Protein AF-Q4C0E1-F1 (afdb_monomer)

Structure (mmCIF, N/CA/C/O backbone):
data_AF-Q4C0E1-F1
#
_entry.id   AF-Q4C0E1-F1
#
loop_
_atom_site.group_PDB
_atom_site.id
_atom_site.type_symbol
_atom_site.label_atom_id
_atom_site.label_alt_id
_atom_site.label_comp_id
_atom_site.label_asym_id
_atom_site.label_entity_id
_atom_site.label_seq_id
_atom_site.pdbx_PDB_ins_code
_atom_site.Cartn_x
_atom_site.Cartn_y
_atom_site.Cartn_z
_atom_site.occupancy
_atom_site.B_iso_or_equiv
_atom_site.auth_seq_id
_atom_site.auth_comp_id
_atom_site.auth_asym_id
_atom_site.auth_atom_id
_atom_site.pdbx_PDB_model_num
ATOM 1 N N . MET A 1 1 ? 8.441 -16.357 11.879 1.00 33.84 1 MET A N 1
ATOM 2 C CA . MET A 1 1 ? 7.686 -15.269 11.226 1.00 33.84 1 MET A CA 1
ATOM 3 C C . MET A 1 1 ? 7.699 -15.566 9.736 1.00 33.84 1 MET A C 1
ATOM 5 O O . MET A 1 1 ? 8.755 -15.496 9.126 1.00 33.84 1 MET A O 1
ATOM 9 N N . THR A 1 2 ? 6.606 -16.099 9.197 1.00 28.17 2 THR A N 1
ATOM 10 C CA . THR A 1 2 ? 6.548 -16.637 7.829 1.00 28.17 2 THR A CA 1
ATOM 11 C C . THR A 1 2 ? 6.182 -15.533 6.839 1.00 28.17 2 THR A C 1
ATOM 13 O O . THR A 1 2 ? 5.208 -14.817 7.047 1.00 28.17 2 THR A O 1
ATOM 16 N N . LEU A 1 3 ? 6.962 -15.411 5.761 1.00 35.28 3 LEU A N 1
ATOM 17 C CA . LEU A 1 3 ? 6.857 -14.419 4.675 1.00 35.28 3 LEU A CA 1
ATOM 18 C C . LEU A 1 3 ? 5.610 -14.599 3.771 1.00 35.28 3 LEU A C 1
ATOM 20 O O . LEU A 1 3 ? 5.659 -14.306 2.584 1.00 35.28 3 LEU A O 1
ATOM 24 N N . SER A 1 4 ? 4.492 -15.106 4.297 1.00 37.06 4 SER A N 1
ATOM 25 C CA . SER A 1 4 ? 3.326 -15.522 3.499 1.00 37.06 4 SER A CA 1
ATOM 26 C C . SER A 1 4 ? 2.127 -14.567 3.546 1.00 37.06 4 SER A C 1
ATOM 28 O O . SER A 1 4 ? 1.054 -14.956 3.099 1.00 37.06 4 SER A O 1
ATOM 30 N N . GLN A 1 5 ? 2.251 -13.367 4.124 1.00 41.81 5 GLN A N 1
ATOM 31 C CA . GLN A 1 5 ? 1.101 -12.459 4.307 1.00 41.81 5 GLN A CA 1
ATOM 32 C C . GLN A 1 5 ? 1.033 -11.286 3.325 1.00 41.81 5 GLN A C 1
ATOM 34 O O . GLN A 1 5 ? 0.093 -10.502 3.391 1.00 41.81 5 GLN A O 1
ATOM 39 N N . TYR A 1 6 ? 1.971 -11.168 2.385 1.00 44.41 6 TYR A N 1
ATOM 40 C CA . TYR A 1 6 ? 1.952 -10.073 1.419 1.00 44.41 6 TYR A CA 1
ATOM 41 C C . TYR A 1 6 ? 1.887 -10.616 -0.007 1.00 44.41 6 TYR A C 1
ATOM 43 O O . TYR A 1 6 ? 2.773 -11.381 -0.394 1.00 44.41 6 TYR A O 1
ATOM 51 N N . PRO A 1 7 ? 0.872 -10.241 -0.809 1.00 44.34 7 PRO A N 1
ATOM 52 C CA . PRO A 1 7 ? 0.761 -10.659 -2.198 1.00 44.34 7 PRO A CA 1
ATOM 53 C C . PRO A 1 7 ? 1.703 -9.814 -3.065 1.00 44.34 7 PRO A C 1
ATOM 55 O O . PRO A 1 7 ? 1.281 -9.111 -3.976 1.00 44.34 7 PRO A O 1
ATOM 58 N N . LEU A 1 8 ? 3.007 -9.876 -2.798 1.00 47.12 8 LEU A N 1
ATOM 59 C CA . LEU A 1 8 ? 3.998 -9.501 -3.799 1.00 47.12 8 LEU A CA 1
ATOM 60 C C . LEU A 1 8 ? 4.096 -10.657 -4.794 1.00 47.12 8 LEU A C 1
ATOM 62 O O . LEU A 1 8 ? 5.000 -11.488 -4.731 1.00 47.12 8 LEU A O 1
ATOM 66 N N . SER A 1 9 ? 3.127 -10.736 -5.706 1.00 45.00 9 SER A N 1
ATOM 67 C CA . SER A 1 9 ? 3.297 -11.548 -6.905 1.00 45.00 9 SER A CA 1
ATOM 68 C C . SER A 1 9 ? 4.153 -10.747 -7.882 1.00 45.00 9 SER A C 1
ATOM 70 O O . SER A 1 9 ? 3.643 -9.988 -8.702 1.00 45.00 9 SER A O 1
ATOM 72 N N . LEU A 1 10 ? 5.476 -10.889 -7.758 1.00 48.69 10 LEU A N 1
ATOM 73 C CA . LEU A 1 10 ? 6.405 -10.489 -8.811 1.00 48.69 10 LEU A CA 1
ATOM 74 C C . LEU A 1 10 ? 6.162 -11.440 -9.985 1.00 48.69 10 LEU A C 1
ATOM 76 O O . LEU A 1 10 ? 6.712 -12.539 -10.039 1.00 48.69 10 LEU A O 1
ATOM 80 N N . THR A 1 11 ? 5.237 -11.078 -10.866 1.00 44.19 11 THR A N 1
ATOM 81 C CA . THR A 1 11 ? 4.952 -11.874 -12.057 1.00 44.19 11 THR A CA 1
ATOM 82 C C . THR A 1 11 ? 6.148 -11.805 -13.007 1.00 44.19 11 THR A C 1
ATOM 84 O O . THR A 1 11 ? 6.864 -10.807 -13.058 1.00 44.19 11 THR A O 1
ATOM 87 N N . ASN A 1 12 ? 6.423 -12.930 -13.677 1.00 44.00 12 ASN A N 1
ATOM 88 C CA . ASN A 1 12 ? 7.625 -13.174 -14.475 1.00 44.00 12 ASN A CA 1
ATOM 89 C C . ASN A 1 12 ? 7.865 -12.086 -15.533 1.00 44.00 12 ASN A C 1
ATOM 91 O O . ASN A 1 12 ? 7.411 -12.206 -16.670 1.00 44.00 12 ASN A O 1
ATOM 95 N N . ASN A 1 13 ? 8.678 -11.097 -15.183 1.00 49.53 13 ASN A N 1
ATOM 96 C CA . ASN A 1 13 ? 9.499 -10.366 -16.132 1.00 49.53 13 ASN A CA 1
ATOM 97 C C . ASN A 1 13 ? 10.942 -10.787 -15.943 1.00 49.53 13 ASN A C 1
ATOM 99 O O . ASN A 1 13 ? 11.354 -11.171 -14.852 1.00 49.53 13 ASN A O 1
ATOM 103 N N . SER A 1 14 ? 11.736 -10.655 -16.997 1.00 54.25 14 SER A N 1
ATOM 104 C CA . SER A 1 14 ? 13.186 -10.883 -17.016 1.00 54.25 14 SER A CA 1
ATOM 105 C C . SER A 1 14 ? 13.988 -9.931 -16.102 1.00 54.25 14 SER A C 1
ATOM 107 O O . SER A 1 14 ? 15.192 -9.771 -16.278 1.00 54.25 14 SER A O 1
ATOM 109 N N . LEU A 1 15 ? 13.319 -9.275 -15.153 1.00 67.19 15 LEU A N 1
ATOM 110 C CA . LEU A 1 15 ? 13.794 -8.198 -14.306 1.00 67.19 15 LEU A CA 1
ATOM 111 C C . LEU A 1 15 ? 14.002 -8.753 -12.893 1.00 67.19 15 LEU A C 1
ATOM 113 O O . LEU A 1 15 ? 13.057 -8.966 -12.135 1.00 67.19 15 LEU A O 1
ATOM 117 N N . SER A 1 16 ? 15.259 -9.018 -12.551 1.00 69.00 16 SER A N 1
ATOM 118 C CA . SER A 1 16 ? 15.632 -9.477 -11.214 1.00 69.00 16 SER A CA 1
ATOM 119 C C . SER A 1 16 ? 15.705 -8.285 -10.266 1.00 69.00 16 SER A C 1
ATOM 121 O O . SER A 1 16 ? 16.602 -7.448 -10.381 1.00 69.00 16 SER A O 1
ATOM 123 N N . LEU A 1 17 ? 14.779 -8.210 -9.310 1.00 77.88 17 LEU A N 1
ATOM 124 C CA . LEU A 1 17 ? 14.915 -7.290 -8.185 1.00 77.88 17 LEU A CA 1
ATOM 125 C C . LEU A 1 17 ? 16.008 -7.811 -7.257 1.00 77.88 17 LEU A C 1
ATOM 127 O O . LEU A 1 17 ? 15.942 -8.949 -6.790 1.00 77.88 17 LEU A O 1
ATOM 131 N N . ASP A 1 18 ? 17.009 -6.981 -6.979 1.00 82.50 18 ASP A N 1
ATOM 132 C CA . ASP A 1 18 ? 17.946 -7.297 -5.911 1.00 82.50 18 ASP A CA 1
ATOM 133 C C . ASP A 1 18 ? 17.249 -7.234 -4.539 1.00 82.50 18 ASP A C 1
ATOM 135 O O . ASP A 1 18 ? 16.152 -6.687 -4.375 1.00 82.50 18 ASP A O 1
ATOM 139 N N . LEU A 1 19 ? 17.904 -7.810 -3.531 1.00 82.81 19 LEU A N 1
ATOM 140 C CA . LEU A 1 19 ? 17.360 -7.894 -2.178 1.00 82.81 19 LEU A CA 1
ATOM 141 C C . LEU A 1 19 ? 17.079 -6.510 -1.565 1.00 82.81 19 LEU A C 1
ATOM 143 O O . LEU A 1 19 ? 16.147 -6.372 -0.774 1.00 82.81 19 LEU A O 1
ATOM 147 N N . ASN A 1 20 ? 17.847 -5.479 -1.927 1.00 84.62 20 ASN A N 1
ATOM 148 C CA . ASN A 1 20 ? 17.661 -4.131 -1.394 1.00 84.62 20 ASN A CA 1
ATOM 149 C C . ASN A 1 20 ? 16.398 -3.487 -1.967 1.00 84.62 20 ASN A C 1
ATOM 151 O O . ASN A 1 20 ? 15.601 -2.938 -1.208 1.00 84.62 20 ASN A O 1
ATOM 155 N N . LEU A 1 21 ? 16.186 -3.587 -3.281 1.00 86.00 21 LEU A N 1
ATOM 156 C CA . LEU A 1 21 ? 14.980 -3.083 -3.941 1.00 86.00 21 LEU A CA 1
ATOM 157 C C . LEU A 1 21 ? 13.733 -3.838 -3.485 1.00 86.00 21 LEU A C 1
ATOM 159 O O . LEU A 1 21 ? 12.701 -3.215 -3.238 1.00 86.00 21 LEU A O 1
ATOM 163 N N . PHE A 1 22 ? 13.838 -5.157 -3.305 1.00 85.38 22 PHE A N 1
ATOM 164 C CA . PHE A 1 22 ? 12.754 -5.953 -2.739 1.00 85.38 22 PHE A CA 1
ATOM 165 C C . PHE A 1 22 ? 12.389 -5.485 -1.323 1.00 85.38 22 PHE A C 1
ATOM 167 O O . PHE A 1 22 ? 11.222 -5.220 -1.040 1.00 85.38 22 PHE A O 1
ATOM 174 N N . ASN A 1 23 ? 13.382 -5.318 -0.445 1.00 86.06 23 ASN A N 1
ATOM 175 C CA . ASN A 1 23 ? 13.156 -4.862 0.927 1.00 86.06 23 ASN A CA 1
ATOM 176 C C . ASN A 1 23 ? 12.599 -3.433 0.981 1.00 86.06 23 ASN A C 1
ATOM 178 O O . ASN A 1 23 ? 11.722 -3.150 1.796 1.00 86.06 23 ASN A O 1
ATOM 182 N N . LEU A 1 24 ? 13.071 -2.542 0.105 1.00 87.94 24 LEU A N 1
ATOM 183 C CA . LEU A 1 24 ? 12.551 -1.183 -0.026 1.00 87.94 24 LEU A CA 1
ATOM 184 C C . LEU A 1 24 ? 11.066 -1.193 -0.409 1.00 87.94 24 LEU A C 1
ATOM 186 O O . LEU A 1 24 ? 10.258 -0.535 0.249 1.00 87.94 24 LEU A O 1
ATOM 190 N N . LEU A 1 25 ? 10.700 -1.973 -1.431 1.00 88.00 25 LEU A N 1
ATOM 191 C CA . LEU A 1 25 ? 9.315 -2.112 -1.877 1.00 88.00 25 LEU A CA 1
ATOM 192 C C . LEU A 1 25 ? 8.434 -2.718 -0.775 1.00 88.00 25 LEU A C 1
ATOM 194 O O . LEU A 1 25 ? 7.377 -2.172 -0.457 1.00 88.00 25 LEU A O 1
ATOM 198 N N . GLN A 1 26 ? 8.895 -3.792 -0.132 1.00 87.38 26 GLN A N 1
ATOM 199 C CA . GLN A 1 26 ? 8.189 -4.429 0.979 1.00 87.38 26 GLN A CA 1
ATOM 200 C C . GLN A 1 26 ? 7.990 -3.468 2.162 1.00 87.38 26 GLN A C 1
ATOM 202 O O . GLN A 1 26 ? 6.920 -3.453 2.775 1.00 87.38 26 GLN A O 1
ATOM 207 N N . SER A 1 27 ? 8.989 -2.640 2.479 1.00 89.12 27 SER A N 1
ATOM 208 C CA . SER A 1 27 ? 8.878 -1.616 3.521 1.00 89.12 27 SER A CA 1
ATOM 209 C C . SER A 1 27 ? 7.844 -0.550 3.161 1.00 89.12 27 SER A C 1
ATOM 211 O O . SER A 1 27 ? 7.048 -0.171 4.019 1.00 89.12 27 SER A O 1
ATOM 213 N N . GLY A 1 28 ? 7.830 -0.083 1.908 1.00 89.94 28 GLY A N 1
ATOM 214 C CA . GLY A 1 28 ? 6.838 0.877 1.421 1.00 89.94 28 GLY A CA 1
ATOM 215 C C . GLY A 1 28 ? 5.413 0.335 1.530 1.00 89.94 28 GLY A C 1
ATOM 216 O O . GLY A 1 28 ? 4.550 0.994 2.100 1.00 89.94 28 GLY A O 1
ATOM 217 N N . ILE A 1 29 ? 5.194 -0.906 1.088 1.00 90.56 29 ILE A N 1
ATOM 218 C CA . ILE A 1 29 ? 3.893 -1.587 1.177 1.00 90.56 29 ILE A CA 1
ATOM 219 C C . ILE A 1 29 ? 3.447 -1.738 2.634 1.00 90.56 29 ILE A C 1
ATOM 221 O O . ILE A 1 29 ? 2.312 -1.416 2.978 1.00 90.56 29 ILE A O 1
ATOM 225 N N . THR A 1 30 ? 4.355 -2.167 3.513 1.00 91.00 30 THR A N 1
ATOM 226 C CA . THR A 1 30 ? 4.061 -2.319 4.947 1.00 91.00 30 THR A CA 1
ATOM 227 C C . THR A 1 30 ? 3.678 -0.976 5.574 1.00 91.00 30 THR A C 1
ATOM 229 O O . THR A 1 30 ? 2.726 -0.898 6.350 1.00 91.00 30 THR A O 1
ATOM 232 N N . ALA A 1 31 ? 4.379 0.104 5.214 1.00 93.88 31 ALA A N 1
ATOM 233 C CA . ALA A 1 31 ? 4.042 1.451 5.662 1.00 93.88 31 ALA A CA 1
ATOM 234 C C . ALA A 1 31 ? 2.664 1.906 5.150 1.00 93.88 31 ALA A C 1
ATOM 236 O O . ALA A 1 31 ? 1.900 2.486 5.921 1.00 93.88 31 ALA A O 1
ATOM 237 N N . SER A 1 32 ? 2.316 1.603 3.894 1.00 93.75 32 SER A N 1
ATOM 238 C CA . SER A 1 32 ? 0.984 1.878 3.344 1.00 93.75 32 SER A CA 1
ATOM 239 C C . SER A 1 32 ? -0.115 1.135 4.103 1.00 93.75 32 SER A C 1
ATOM 241 O O . SER A 1 32 ? -1.109 1.752 4.470 1.00 93.75 32 SER A O 1
ATOM 243 N N . TYR A 1 33 ? 0.069 -0.149 4.410 1.00 94.38 33 TYR A N 1
ATOM 244 C CA . TYR A 1 33 ? -0.899 -0.917 5.198 1.00 94.38 33 TYR A CA 1
ATOM 245 C C . TYR A 1 33 ? -1.083 -0.356 6.605 1.00 94.38 33 TYR A C 1
ATOM 247 O O . TYR A 1 33 ? -2.214 -0.126 7.023 1.00 94.38 33 TYR A O 1
ATOM 255 N N . ASN A 1 34 ? 0.007 -0.018 7.295 1.00 95.69 34 ASN A N 1
ATOM 256 C CA . ASN A 1 34 ? -0.073 0.618 8.611 1.00 95.69 34 ASN A CA 1
ATOM 257 C C . ASN A 1 34 ? -0.822 1.959 8.557 1.00 95.69 34 ASN A C 1
ATOM 259 O O . ASN A 1 34 ? -1.630 2.258 9.438 1.00 95.69 34 ASN A O 1
ATOM 263 N N . TYR A 1 35 ? -0.578 2.760 7.515 1.00 97.06 35 TYR A N 1
ATOM 264 C CA . TYR A 1 35 ? -1.295 4.014 7.300 1.00 97.06 35 TYR A CA 1
ATOM 265 C C . TYR A 1 35 ? -2.794 3.777 7.084 1.00 97.06 35 TYR A C 1
ATOM 267 O O . TYR A 1 35 ? -3.611 4.455 7.699 1.00 97.06 35 TYR A O 1
ATOM 275 N N . LEU A 1 36 ? -3.161 2.794 6.260 1.00 96.19 36 LEU A N 1
ATOM 276 C CA . LEU A 1 36 ? -4.556 2.464 5.967 1.00 96.19 36 LEU A CA 1
ATOM 277 C C . LEU A 1 36 ? -5.291 1.896 7.179 1.00 96.19 36 LEU A C 1
ATOM 279 O O . LEU A 1 36 ? -6.429 2.285 7.416 1.00 96.19 36 LEU A O 1
ATOM 283 N N . THR A 1 37 ? -4.651 1.041 7.979 1.00 97.50 37 THR A N 1
ATOM 284 C CA . THR A 1 37 ? -5.221 0.569 9.250 1.00 97.50 37 THR A CA 1
ATOM 285 C C . THR A 1 37 ? -5.453 1.736 10.210 1.00 97.50 37 THR A C 1
ATOM 287 O O . THR A 1 37 ? -6.526 1.837 10.800 1.00 97.50 37 THR A O 1
ATOM 290 N N . SER A 1 38 ? -4.485 2.653 10.335 1.00 97.94 38 SER A N 1
ATOM 291 C CA . SER A 1 38 ? -4.638 3.862 11.156 1.00 97.94 38 SER A CA 1
ATOM 292 C C . SER A 1 38 ? -5.790 4.742 10.657 1.00 97.94 38 SER A C 1
ATOM 294 O O . SER A 1 38 ? -6.634 5.166 11.442 1.00 97.94 38 SER A O 1
ATOM 296 N N . PHE A 1 39 ? -5.872 4.952 9.341 1.00 97.38 39 PHE A N 1
ATOM 297 C CA . PHE A 1 39 ? -6.946 5.708 8.704 1.00 97.38 39 PHE A CA 1
ATOM 298 C C . PHE A 1 39 ? -8.319 5.045 8.888 1.00 97.38 39 PHE A C 1
ATOM 300 O O . PHE A 1 39 ? -9.293 5.734 9.168 1.00 97.38 39 PHE A O 1
ATOM 307 N N . ALA A 1 40 ? -8.411 3.717 8.797 1.00 97.38 40 ALA A N 1
ATOM 308 C CA . ALA A 1 4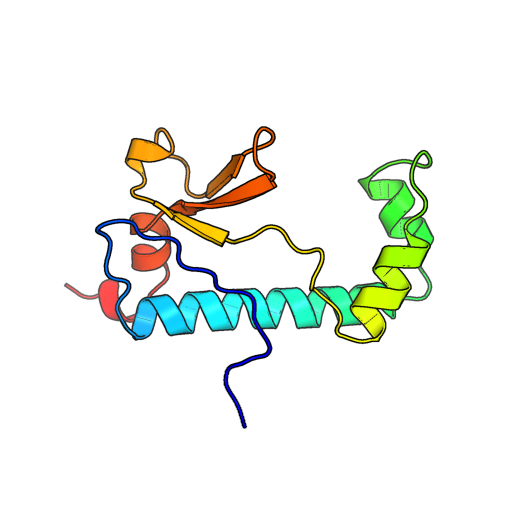0 ? -9.650 2.974 9.026 1.00 97.38 40 ALA A CA 1
ATOM 309 C C . ALA A 1 40 ? -10.144 3.062 10.479 1.00 97.38 40 ALA A C 1
ATOM 311 O O . ALA A 1 40 ? -11.347 2.971 10.726 1.00 97.38 40 ALA A O 1
ATOM 312 N N . ASN A 1 41 ? -9.226 3.2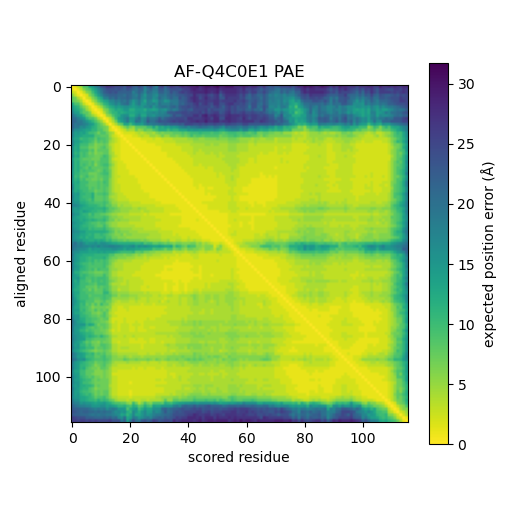61 11.429 1.00 97.50 41 ASN A N 1
ATOM 313 C CA . ASN A 1 41 ? -9.533 3.462 12.844 1.00 97.50 41 ASN A CA 1
ATOM 314 C C . ASN A 1 41 ? -9.916 4.915 13.188 1.00 97.50 41 ASN A C 1
ATOM 316 O O . ASN A 1 41 ? -10.281 5.203 14.328 1.00 97.50 41 ASN A O 1
ATOM 320 N N . ASP A 1 42 ? -9.826 5.839 12.230 1.00 97.81 42 ASP A N 1
ATOM 321 C CA . ASP A 1 42 ? -10.249 7.226 12.403 1.00 97.81 42 ASP A CA 1
ATOM 322 C C . ASP A 1 42 ? -11.782 7.310 12.479 1.00 97.81 42 ASP A C 1
ATOM 324 O O . ASP A 1 42 ? -12.501 6.795 11.618 1.00 97.81 42 ASP A O 1
ATOM 328 N N . THR A 1 43 ? -12.301 8.006 13.491 1.00 96.88 43 THR A N 1
ATOM 329 C CA . THR A 1 43 ? -13.744 8.241 13.660 1.00 96.88 43 THR A CA 1
ATOM 330 C C . THR A 1 43 ? -14.372 8.986 12.480 1.00 96.88 43 THR A C 1
ATOM 332 O O . THR A 1 43 ? -15.574 8.878 12.252 1.00 96.88 43 THR A O 1
ATOM 335 N N . GLU A 1 44 ? -13.569 9.728 11.715 1.00 97.06 44 GLU A N 1
ATOM 336 C CA . GLU A 1 44 ? -13.986 10.475 10.528 1.00 97.06 44 GLU A CA 1
ATOM 337 C C . GLU A 1 44 ? -13.776 9.697 9.215 1.00 97.06 44 GLU A C 1
ATOM 339 O O . GLU A 1 44 ? -13.943 10.275 8.139 1.00 97.06 44 GLU A O 1
ATOM 344 N N . PHE A 1 45 ? -13.419 8.405 9.258 1.00 97.25 45 PHE A N 1
ATOM 345 C CA . PHE A 1 45 ? -13.111 7.592 8.072 1.00 97.25 45 PHE A CA 1
ATOM 346 C C . PHE A 1 45 ? -14.148 7.744 6.948 1.00 97.25 45 PHE A C 1
ATOM 348 O O . PHE A 1 45 ? -13.803 8.126 5.829 1.00 97.25 45 PHE A O 1
ATOM 355 N N . THR A 1 46 ? -15.431 7.511 7.246 1.00 95.12 46 THR A N 1
ATOM 356 C CA . THR A 1 46 ? -16.511 7.568 6.248 1.00 95.12 46 THR A CA 1
ATOM 357 C C . THR A 1 46 ? -16.646 8.960 5.639 1.00 95.12 46 THR A C 1
ATOM 359 O O . THR A 1 46 ? -16.826 9.093 4.430 1.00 95.12 46 THR A O 1
ATOM 362 N N . GLN A 1 47 ? -16.503 10.010 6.452 1.00 95.50 47 GLN A N 1
ATOM 363 C CA . GLN A 1 47 ? -16.549 11.391 5.974 1.00 95.50 47 GLN A CA 1
ATOM 364 C C . GLN A 1 47 ? -15.358 11.699 5.059 1.00 95.50 47 GLN A C 1
ATOM 366 O O . GLN A 1 47 ? -15.536 12.299 4.000 1.00 95.50 47 GLN A O 1
A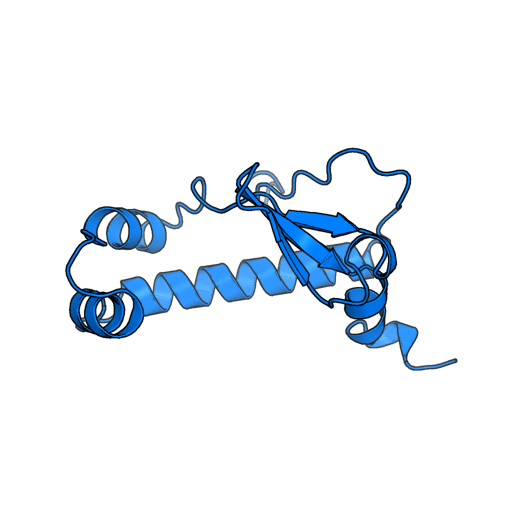TOM 371 N N . LYS A 1 48 ? -14.148 11.266 5.427 1.00 96.31 48 LYS A N 1
ATOM 372 C CA . LYS A 1 48 ? -12.934 11.465 4.621 1.00 96.31 48 LYS A CA 1
ATOM 373 C C . LYS A 1 48 ? -12.995 10.691 3.303 1.00 96.31 48 LYS A C 1
ATOM 375 O O . LYS A 1 48 ? -12.630 11.240 2.265 1.00 96.31 48 LYS A O 1
ATOM 380 N N . MET A 1 49 ? -13.534 9.471 3.319 1.00 95.81 49 MET A N 1
ATOM 381 C CA . MET A 1 49 ? -13.802 8.688 2.108 1.00 95.81 49 MET A CA 1
ATOM 382 C C . MET A 1 49 ? -14.807 9.392 1.192 1.00 95.81 49 MET A C 1
ATOM 384 O O . MET A 1 49 ? -14.551 9.520 -0.004 1.00 95.81 49 MET A O 1
ATOM 388 N N . ALA A 1 50 ? -15.898 9.918 1.751 1.00 94.94 50 ALA A N 1
ATOM 389 C CA . ALA A 1 50 ? -16.893 10.680 1.003 1.00 94.94 50 ALA A CA 1
ATOM 390 C C . ALA A 1 50 ? -16.324 11.968 0.380 1.00 94.94 50 ALA A C 1
ATOM 392 O O . ALA A 1 50 ? -16.663 12.310 -0.751 1.00 94.94 50 ALA A O 1
ATOM 393 N N . ILE A 1 51 ? -15.433 12.672 1.086 1.00 94.94 51 ILE A N 1
ATOM 394 C CA . ILE A 1 51 ? -14.754 13.870 0.565 1.00 94.94 51 ILE A CA 1
ATOM 395 C C . ILE A 1 51 ? -13.851 13.517 -0.624 1.00 94.94 51 ILE A C 1
ATOM 397 O O . ILE A 1 51 ? -13.842 14.241 -1.617 1.00 94.94 51 ILE A O 1
ATOM 401 N N . ALA A 1 52 ? -13.094 12.422 -0.530 1.00 93.06 52 ALA A N 1
ATOM 402 C CA . ALA A 1 52 ? -12.117 12.046 -1.550 1.00 93.06 52 ALA A CA 1
ATOM 403 C C . ALA A 1 52 ? -12.749 11.383 -2.785 1.00 93.06 52 ALA A C 1
ATOM 405 O O . ALA A 1 52 ? -12.332 11.652 -3.910 1.00 93.06 52 ALA A O 1
ATOM 406 N N . PHE A 1 53 ? -13.745 10.520 -2.579 1.00 91.88 53 PHE A N 1
ATOM 407 C CA . PHE A 1 53 ? -14.285 9.636 -3.618 1.00 91.88 53 PHE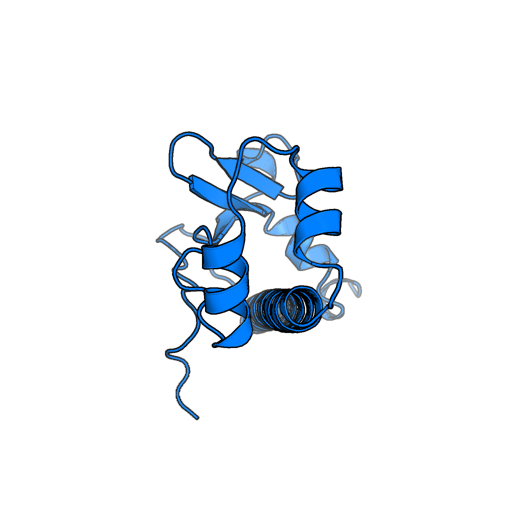 A CA 1
ATOM 408 C C . PHE A 1 53 ? -15.766 9.887 -3.933 1.00 91.88 53 PHE A C 1
ATOM 410 O O . PHE A 1 53 ? -16.326 9.244 -4.821 1.00 91.88 53 PHE A O 1
ATOM 417 N N . GLY A 1 54 ? -16.399 10.843 -3.251 1.00 93.12 54 GLY A N 1
ATOM 418 C CA . GLY A 1 54 ? -17.826 11.120 -3.366 1.00 93.12 54 GLY A CA 1
ATOM 419 C C . GLY A 1 54 ? -18.693 10.154 -2.553 1.00 93.12 54 GLY A C 1
ATOM 420 O O . GLY A 1 54 ? -18.216 9.231 -1.901 1.00 93.12 54 GLY A O 1
ATO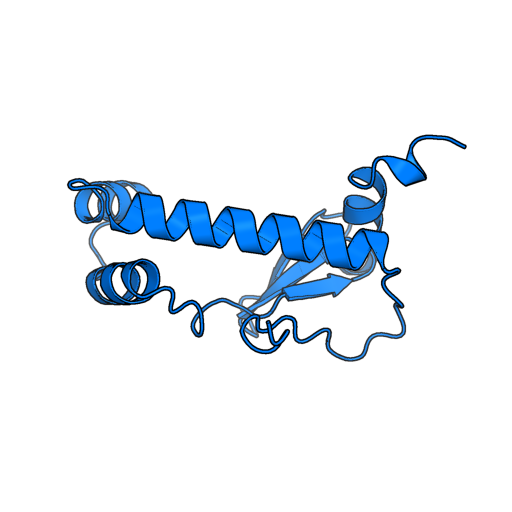M 421 N N . ASN A 1 55 ? -20.008 10.371 -2.606 1.00 91.12 55 ASN A N 1
ATOM 422 C CA . ASN A 1 55 ? -20.990 9.629 -1.802 1.00 91.12 55 ASN A CA 1
ATOM 423 C C . ASN A 1 55 ? -21.563 8.382 -2.501 1.00 91.12 55 ASN A C 1
ATOM 425 O O . ASN A 1 55 ? -22.509 7.782 -2.000 1.00 91.12 55 ASN A O 1
ATOM 429 N N . SER A 1 56 ? -21.071 8.026 -3.690 1.00 84.75 56 SER A N 1
ATOM 430 C CA . SER A 1 56 ? -21.638 6.935 -4.497 1.00 84.75 56 SER A CA 1
ATOM 431 C C . SER A 1 56 ? -21.173 5.539 -4.073 1.00 84.75 56 SER A C 1
ATOM 433 O O . SER A 1 56 ? -21.784 4.557 -4.489 1.00 84.75 56 SER A O 1
ATOM 435 N N . GLY A 1 57 ? -20.110 5.438 -3.271 1.00 82.50 57 GLY A N 1
ATOM 436 C CA . GLY A 1 57 ? -19.583 4.174 -2.754 1.00 82.50 57 GLY A CA 1
ATOM 437 C C . GLY A 1 57 ? -19.865 3.981 -1.264 1.00 82.50 57 GLY A C 1
ATOM 438 O O . GLY A 1 57 ? -19.926 4.950 -0.512 1.00 82.50 57 GLY A O 1
ATOM 439 N N . ASP A 1 58 ? -19.983 2.723 -0.838 1.00 89.31 58 ASP A N 1
ATOM 440 C CA . ASP A 1 58 ? -19.990 2.338 0.576 1.00 89.31 58 ASP A CA 1
ATOM 441 C C . ASP A 1 58 ? -18.584 1.853 0.988 1.00 89.31 58 ASP A C 1
ATOM 443 O O . ASP A 1 58 ? -18.159 0.775 0.562 1.00 89.31 58 ASP A O 1
ATOM 447 N N . PRO A 1 59 ? -17.832 2.627 1.794 1.00 93.62 59 PRO A N 1
ATOM 448 C CA . PRO A 1 59 ? -16.482 2.258 2.199 1.00 93.62 59 PRO A CA 1
ATOM 449 C C . PRO A 1 59 ? -16.448 1.325 3.424 1.00 93.62 59 PRO A C 1
ATOM 451 O O . PRO A 1 59 ? -15.358 0.959 3.864 1.00 93.62 59 PRO A O 1
ATOM 454 N N . SER A 1 60 ? -17.595 0.926 3.991 1.00 93.31 60 SER A N 1
ATOM 455 C CA . SER A 1 60 ? -17.667 0.124 5.226 1.00 93.31 60 SER A CA 1
ATOM 456 C C . SER A 1 60 ? -16.918 -1.213 5.133 1.00 93.31 60 SER A C 1
ATOM 458 O O . SER A 1 60 ? -16.247 -1.632 6.084 1.00 93.31 60 SER A O 1
ATOM 460 N N . GLY A 1 61 ? -16.964 -1.853 3.960 1.00 94.38 61 GLY A N 1
ATOM 461 C CA . GLY A 1 61 ? -16.217 -3.079 3.681 1.00 94.38 61 GLY A CA 1
ATOM 462 C C . GLY A 1 61 ? -14.703 -2.865 3.729 1.00 94.38 61 GLY A C 1
ATOM 463 O O . GLY A 1 61 ? -13.995 -3.654 4.351 1.00 94.38 61 GLY A O 1
ATOM 464 N N . LEU A 1 62 ? -14.214 -1.761 3.150 1.00 94.38 62 LEU A N 1
ATOM 465 C CA . LEU A 1 62 ? -12.795 -1.391 3.202 1.00 94.38 62 LEU A CA 1
ATOM 466 C C . LEU A 1 62 ? -12.357 -1.086 4.635 1.00 94.38 62 LEU A C 1
ATOM 468 O O . LEU A 1 62 ? -11.307 -1.555 5.060 1.00 94.38 62 LEU A O 1
ATOM 472 N N . GLN A 1 63 ? -13.182 -0.360 5.397 1.00 96.81 63 GLN A N 1
ATOM 473 C CA . GLN A 1 63 ? -12.887 -0.046 6.795 1.00 96.81 63 GLN A CA 1
ATOM 474 C C . GLN A 1 63 ? -12.693 -1.316 7.625 1.00 96.81 63 GLN A C 1
ATOM 476 O O . GLN A 1 63 ? -11.699 -1.462 8.333 1.00 96.81 63 GLN A O 1
ATOM 481 N N . THR A 1 64 ? -13.635 -2.254 7.500 1.00 97.25 64 THR A N 1
ATOM 482 C CA . THR A 1 64 ? -13.601 -3.527 8.225 1.00 97.25 64 THR A CA 1
ATOM 483 C C . THR A 1 64 ? -12.381 -4.353 7.825 1.00 97.25 64 THR A C 1
ATOM 485 O O . THR A 1 64 ? -11.689 -4.881 8.694 1.00 97.25 64 THR A O 1
ATOM 488 N N . ALA A 1 65 ? -12.086 -4.445 6.525 1.00 96.19 65 ALA A N 1
ATOM 489 C CA . ALA A 1 65 ? -10.927 -5.177 6.027 1.00 96.19 65 ALA A CA 1
ATOM 490 C C . ALA A 1 65 ? -9.613 -4.594 6.577 1.00 96.19 65 ALA A C 1
ATOM 492 O O . ALA A 1 65 ? -8.832 -5.308 7.205 1.00 96.19 65 ALA A O 1
ATOM 493 N N . TRP A 1 66 ? -9.405 -3.280 6.449 1.00 96.25 66 TRP A N 1
ATOM 494 C CA . TRP A 1 66 ? -8.161 -2.620 6.862 1.00 96.25 66 TRP A CA 1
ATOM 495 C C . TRP A 1 66 ? -7.939 -2.641 8.380 1.00 96.25 66 TRP A C 1
ATOM 497 O O . TRP A 1 66 ? -6.793 -2.751 8.821 1.00 96.25 66 TRP A O 1
ATOM 507 N N . LEU A 1 67 ? -9.006 -2.589 9.186 1.00 96.62 67 LEU A N 1
ATOM 508 C CA . LEU A 1 67 ? -8.927 -2.769 10.643 1.00 96.62 67 LEU A CA 1
ATOM 509 C C . LEU A 1 67 ? -8.512 -4.188 11.041 1.00 96.62 67 LEU A C 1
ATOM 511 O O . LEU A 1 67 ? -7.780 -4.367 12.012 1.00 96.62 67 LEU A O 1
ATOM 515 N N . ASN A 1 68 ? -8.941 -5.188 10.273 1.00 95.81 68 ASN A N 1
ATOM 516 C CA . ASN A 1 68 ? -8.573 -6.586 10.486 1.00 95.81 68 ASN A CA 1
ATOM 517 C C . ASN A 1 68 ? -7.205 -6.949 9.880 1.00 95.81 68 ASN A C 1
ATOM 519 O O . ASN A 1 68 ? -6.792 -8.106 9.960 1.00 95.81 68 ASN A O 1
ATOM 523 N N . GLY A 1 69 ? -6.507 -5.987 9.265 1.00 92.62 69 GLY A N 1
ATOM 524 C CA . GLY A 1 69 ? -5.263 -6.234 8.535 1.00 92.62 69 GLY A CA 1
ATOM 525 C C . GLY A 1 69 ? -5.459 -7.046 7.250 1.00 92.62 69 GLY A C 1
ATOM 526 O O . GLY A 1 69 ? -4.498 -7.614 6.732 1.00 92.62 69 GLY A O 1
ATOM 527 N N . ASP A 1 70 ? -6.689 -7.121 6.739 1.00 94.19 70 ASP A N 1
ATOM 528 C CA . ASP A 1 70 ? -7.000 -7.761 5.468 1.00 94.19 70 ASP A CA 1
ATOM 529 C C . ASP A 1 70 ? -6.808 -6.764 4.321 1.00 94.19 70 ASP A C 1
ATOM 531 O O . ASP A 1 70 ? -7.584 -5.827 4.120 1.00 94.19 70 ASP A O 1
ATOM 535 N N . PHE A 1 71 ? -5.744 -6.994 3.556 1.00 91.12 71 PHE A N 1
ATOM 536 C CA . PHE A 1 71 ? -5.406 -6.245 2.349 1.00 91.12 71 PHE A CA 1
ATOM 537 C C . PHE A 1 71 ? -5.471 -7.126 1.098 1.00 91.12 71 PHE A C 1
ATOM 539 O O . PHE A 1 71 ? -4.881 -6.794 0.076 1.00 91.12 71 PHE A O 1
ATOM 546 N N . SER A 1 72 ? -6.179 -8.257 1.150 1.00 87.31 72 SER A N 1
ATOM 547 C CA . SER A 1 72 ? -6.283 -9.189 0.018 1.00 87.31 72 SER A CA 1
ATOM 548 C C . SER A 1 72 ? -6.935 -8.577 -1.226 1.00 87.31 72 SER A C 1
ATOM 550 O O . SER A 1 72 ? -6.682 -9.035 -2.337 1.00 87.31 72 SER A O 1
ATOM 552 N N . SER A 1 73 ? -7.725 -7.512 -1.059 1.00 86.06 73 SER A N 1
ATOM 553 C CA . SER A 1 73 ? -8.328 -6.754 -2.157 1.00 86.06 73 SER A CA 1
ATOM 554 C C . SER A 1 73 ? -7.377 -5.749 -2.818 1.00 86.06 73 SER A C 1
ATOM 556 O O . SER A 1 73 ? -7.801 -5.044 -3.735 1.00 86.06 73 SER A O 1
ATOM 558 N N . PHE A 1 74 ? -6.133 -5.605 -2.338 1.00 85.62 74 PHE A N 1
ATOM 559 C CA . PHE A 1 74 ? -5.188 -4.677 -2.952 1.00 85.62 74 PHE A CA 1
ATOM 560 C C . PHE A 1 74 ? -4.779 -5.149 -4.352 1.00 85.62 74 PHE A C 1
ATOM 562 O O . PHE A 1 74 ? -4.492 -6.334 -4.542 1.00 85.62 74 PHE A O 1
ATOM 569 N N . PRO A 1 75 ? -4.700 -4.220 -5.322 1.00 87.75 75 PRO A N 1
ATOM 570 C CA . PRO A 1 75 ? -4.100 -4.481 -6.620 1.00 87.75 75 PRO A CA 1
ATOM 571 C C . PRO A 1 75 ? -2.735 -5.175 -6.503 1.00 87.75 75 PRO A C 1
ATOM 573 O O . PRO A 1 75 ? -1.912 -4.750 -5.684 1.00 87.75 75 PRO A O 1
ATOM 576 N N . PRO A 1 76 ? -2.441 -6.187 -7.337 1.00 88.50 76 PRO A N 1
ATOM 577 C CA . PRO A 1 76 ? -1.079 -6.687 -7.469 1.00 88.50 76 PRO A CA 1
ATOM 578 C C . PRO A 1 76 ? -0.143 -5.562 -7.929 1.00 88.50 76 PRO A C 1
ATOM 580 O O . PRO A 1 76 ? -0.532 -4.691 -8.712 1.00 88.50 76 PRO A O 1
ATOM 583 N N . ILE A 1 77 ? 1.101 -5.600 -7.450 1.00 88.81 77 ILE A N 1
ATOM 584 C CA . ILE A 1 77 ? 2.151 -4.652 -7.828 1.00 88.81 77 ILE A CA 1
ATOM 585 C C . ILE A 1 77 ? 3.162 -5.358 -8.721 1.00 88.81 77 ILE A C 1
ATOM 587 O O . ILE A 1 77 ? 3.684 -6.415 -8.367 1.00 88.81 77 ILE A O 1
ATOM 591 N N . GLU A 1 78 ? 3.483 -4.733 -9.845 1.00 89.31 78 GLU A N 1
ATOM 592 C CA . GLU A 1 78 ? 4.481 -5.210 -10.784 1.00 89.31 78 GLU A CA 1
ATOM 593 C C . GLU A 1 78 ? 5.554 -4.148 -11.037 1.00 89.31 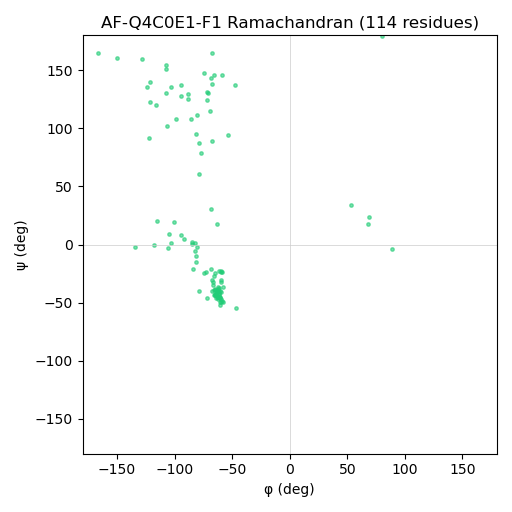78 GLU A C 1
ATOM 595 O O . GLU A 1 78 ? 5.257 -2.973 -11.252 1.00 89.31 78 GLU A O 1
ATOM 600 N N . VAL A 1 79 ? 6.820 -4.566 -11.031 1.00 90.31 79 VAL A N 1
ATOM 601 C CA . VAL A 1 79 ? 7.938 -3.688 -11.387 1.00 90.31 79 VAL A CA 1
ATOM 602 C C . VAL A 1 79 ? 8.264 -3.860 -12.868 1.00 90.31 79 VAL A C 1
ATOM 604 O O . VAL A 1 79 ? 8.460 -4.980 -13.346 1.00 90.31 79 VAL A O 1
ATOM 607 N N . ARG A 1 80 ? 8.317 -2.740 -13.588 1.00 90.06 80 ARG A N 1
ATOM 608 C CA . ARG A 1 80 ? 8.589 -2.652 -15.030 1.00 90.06 80 ARG A CA 1
ATOM 609 C C . ARG A 1 80 ? 9.707 -1.653 -15.293 1.00 90.06 80 ARG A C 1
ATOM 611 O O . ARG A 1 80 ? 9.967 -0.784 -14.457 1.00 90.06 80 ARG A O 1
ATOM 618 N N . TYR A 1 81 ? 10.352 -1.738 -16.450 1.00 90.62 81 TYR A N 1
ATOM 619 C CA . TYR A 1 81 ? 11.253 -0.668 -16.865 1.00 90.62 81 TYR A CA 1
ATOM 620 C C . TYR A 1 81 ? 10.464 0.618 -17.125 1.00 90.62 81 TYR A C 1
ATOM 622 O O . TYR A 1 81 ? 9.341 0.597 -17.632 1.00 90.62 81 TYR A O 1
ATOM 630 N N . GLN A 1 82 ? 11.060 1.769 -16.823 1.00 93.56 82 GLN A N 1
ATOM 631 C CA . GLN A 1 82 ? 10.401 3.071 -16.928 1.00 93.56 82 GLN A CA 1
ATOM 632 C C . GLN A 1 82 ? 9.932 3.371 -18.358 1.00 93.56 82 GLN A C 1
ATOM 634 O O . GLN A 1 82 ? 8.902 4.014 -18.555 1.00 93.56 82 GLN A O 1
ATOM 639 N N . HIS A 1 83 ? 10.663 2.887 -19.366 1.00 93.12 83 HIS A N 1
ATOM 640 C CA . HIS A 1 83 ? 10.288 3.061 -20.769 1.00 93.12 83 HIS A CA 1
ATOM 641 C C . HIS A 1 83 ? 9.012 2.287 -21.143 1.00 93.12 83 HIS A C 1
ATOM 643 O O . HIS A 1 83 ? 8.245 2.770 -21.971 1.00 93.12 83 HIS A O 1
ATOM 649 N N . GLU A 1 84 ? 8.735 1.146 -20.499 1.00 91.75 84 GLU A N 1
ATOM 650 C CA . GLU A 1 84 ? 7.475 0.403 -20.666 1.00 91.75 84 GLU A CA 1
ATOM 651 C C . GLU A 1 84 ? 6.283 1.177 -20.077 1.00 91.75 84 GLU A C 1
ATOM 653 O O . GLU A 1 84 ? 5.138 0.961 -20.467 1.00 91.75 84 GLU A O 1
ATOM 658 N N . LEU A 1 85 ? 6.555 2.120 -19.168 1.00 94.00 85 LEU A N 1
ATOM 659 C CA . LEU A 1 85 ? 5.575 3.013 -18.544 1.00 94.00 85 LEU A CA 1
ATOM 660 C C . LEU A 1 85 ? 5.562 4.414 -19.180 1.00 94.00 85 LEU A C 1
ATOM 662 O O . LEU A 1 85 ? 5.102 5.369 -18.555 1.00 94.00 85 LEU A O 1
ATOM 666 N N . ASN A 1 86 ? 6.085 4.570 -20.403 1.00 94.50 86 ASN A N 1
ATOM 667 C CA . ASN A 1 86 ? 6.192 5.857 -21.107 1.00 94.50 86 ASN A CA 1
ATOM 668 C C . ASN A 1 86 ? 6.904 6.954 -20.287 1.00 94.50 86 ASN A C 1
ATOM 670 O O . ASN A 1 86 ? 6.547 8.129 -20.359 1.00 94.50 86 ASN A O 1
ATOM 674 N N . GLY A 1 87 ? 7.898 6.580 -19.476 1.00 94.62 87 GLY A N 1
ATOM 675 C CA . GLY A 1 87 ? 8.633 7.520 -18.630 1.00 94.62 87 GLY A CA 1
ATOM 676 C C . GLY A 1 87 ? 8.020 7.751 -17.243 1.00 94.62 87 GLY A C 1
ATOM 677 O O . GLY A 1 87 ? 8.627 8.460 -16.441 1.00 94.62 87 GLY A O 1
ATOM 678 N N . ALA A 1 88 ? 6.860 7.173 -16.921 1.00 96.50 88 ALA A N 1
ATOM 679 C CA . ALA A 1 88 ? 6.214 7.363 -15.622 1.00 96.50 88 ALA A CA 1
ATOM 680 C C . ALA A 1 88 ? 6.908 6.579 -14.490 1.00 96.50 88 ALA A C 1
ATOM 682 O O . ALA A 1 88 ? 7.405 5.473 -14.692 1.00 96.50 88 ALA A O 1
ATOM 683 N N . PHE A 1 89 ? 6.891 7.126 -13.269 1.00 95.94 89 PHE A N 1
ATOM 684 C CA . PHE A 1 89 ? 7.390 6.427 -12.070 1.00 95.94 89 PHE A CA 1
ATOM 685 C C . PHE A 1 89 ? 6.468 5.298 -11.606 1.00 95.94 89 PHE A C 1
ATOM 687 O O . PHE A 1 89 ? 6.913 4.354 -10.957 1.00 95.94 89 PHE A O 1
ATOM 694 N N . GLY A 1 90 ? 5.191 5.383 -11.959 1.00 93.94 90 GLY A N 1
ATOM 695 C CA . GLY A 1 90 ? 4.221 4.331 -11.741 1.00 93.94 90 GLY A CA 1
ATOM 696 C C . GLY A 1 90 ? 2.946 4.588 -12.530 1.00 93.94 90 GLY A C 1
ATOM 697 O O . GLY A 1 90 ? 2.725 5.691 -13.035 1.00 93.94 90 GLY A O 1
ATOM 698 N N . ALA A 1 91 ? 2.121 3.556 -12.650 1.00 95.31 91 ALA A N 1
ATOM 699 C CA . ALA A 1 91 ? 0.850 3.600 -13.360 1.00 95.31 91 ALA A CA 1
ATOM 700 C C . ALA A 1 91 ? -0.150 2.621 -12.737 1.00 95.31 91 ALA A C 1
ATOM 702 O O . ALA A 1 91 ? 0.237 1.672 -12.062 1.00 95.31 91 ALA A O 1
ATOM 703 N N . TYR A 1 92 ? -1.439 2.823 -13.003 1.00 94.12 92 TYR A N 1
ATOM 704 C CA . TYR A 1 92 ? -2.479 1.845 -12.698 1.00 94.12 92 TYR A CA 1
ATOM 705 C C . TYR A 1 92 ? -3.125 1.371 -13.999 1.00 94.12 92 TYR A C 1
ATOM 707 O O . TYR A 1 92 ? -3.678 2.171 -14.758 1.00 94.12 92 TYR A O 1
ATOM 715 N N . GLY A 1 93 ? -3.038 0.070 -14.268 1.00 92.94 93 GLY A N 1
ATOM 716 C CA . GLY A 1 93 ? -3.653 -0.561 -15.426 1.00 92.94 93 GLY A CA 1
ATOM 717 C C . GLY A 1 93 ? -5.127 -0.828 -15.166 1.00 92.94 93 GLY A C 1
ATOM 718 O O . GLY A 1 93 ? -5.481 -1.874 -14.637 1.00 92.94 93 GLY A O 1
ATOM 719 N N . SER A 1 94 ? -6.017 0.074 -15.577 1.00 90.62 94 SER A N 1
ATOM 720 C CA . SER A 1 94 ? -7.466 -0.125 -15.398 1.00 90.62 94 SER A CA 1
ATOM 721 C C . SER A 1 94 ? -8.010 -1.384 -16.090 1.00 90.62 94 SER A C 1
ATOM 723 O O . SER A 1 94 ? -9.038 -1.909 -15.677 1.00 90.62 94 SER A O 1
ATOM 725 N N . PHE A 1 95 ? -7.318 -1.883 -17.119 1.00 91.38 95 PHE A N 1
ATOM 726 C CA . PHE A 1 95 ? -7.711 -3.067 -17.886 1.00 91.38 95 PHE A CA 1
ATOM 727 C C . PHE A 1 95 ? -7.481 -4.397 -17.148 1.00 91.38 95 PHE A C 1
ATOM 729 O O . PHE A 1 95 ? -8.136 -5.384 -17.473 1.00 91.38 95 PHE A O 1
ATOM 736 N N . ASN A 1 96 ? -6.552 -4.446 -16.188 1.00 90.38 96 ASN A N 1
ATOM 737 C CA . ASN A 1 96 ? -6.194 -5.664 -15.449 1.00 90.38 96 ASN A CA 1
ATOM 738 C C . ASN A 1 96 ? -6.074 -5.460 -13.930 1.00 90.38 96 ASN A C 1
ATOM 740 O O . ASN A 1 96 ? -5.811 -6.418 -13.210 1.00 90.38 96 ASN A O 1
ATOM 744 N N . GLY A 1 97 ? -6.262 -4.233 -13.445 1.00 89.94 97 GLY A N 1
ATOM 745 C CA . GLY A 1 97 ? -6.195 -3.892 -12.032 1.00 89.94 97 GLY A CA 1
ATOM 746 C C . GLY A 1 97 ? -4.794 -3.975 -11.430 1.00 89.94 97 GLY A C 1
ATOM 747 O O . GLY A 1 97 ? -4.697 -4.168 -10.226 1.00 89.94 97 GLY A O 1
ATOM 748 N N . VAL A 1 98 ? -3.722 -3.867 -12.225 1.00 92.62 98 VAL A N 1
ATOM 749 C CA . VAL A 1 98 ? -2.328 -3.942 -11.742 1.00 92.62 98 VAL A CA 1
ATOM 750 C C . VAL A 1 98 ? -1.776 -2.541 -11.464 1.00 92.62 98 VAL A C 1
ATOM 752 O O . VAL A 1 98 ? -1.953 -1.620 -12.265 1.00 92.62 98 VAL A O 1
ATOM 755 N N . ILE A 1 99 ? -1.064 -2.379 -10.347 1.00 92.12 99 ILE A N 1
ATOM 756 C CA . ILE A 1 99 ? -0.204 -1.216 -10.100 1.00 92.12 99 ILE A CA 1
ATOM 757 C C . ILE 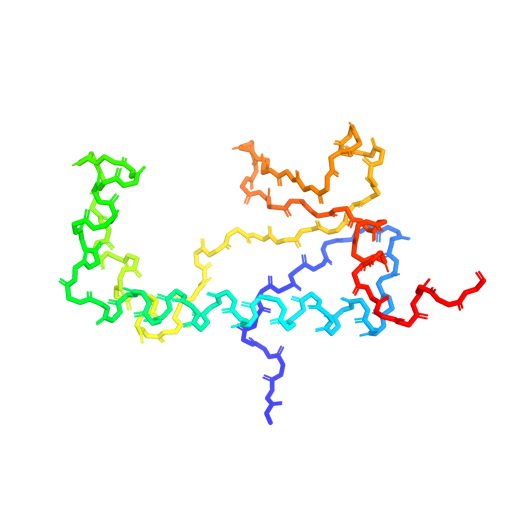A 1 99 ? 1.181 -1.517 -10.670 1.00 92.12 99 ILE A C 1
ATOM 759 O O . ILE A 1 99 ? 1.818 -2.498 -10.303 1.00 92.12 99 ILE A O 1
ATOM 763 N N . TYR A 1 100 ? 1.674 -0.640 -11.530 1.00 93.06 100 TYR A N 1
ATOM 764 C CA . TYR A 1 100 ? 3.014 -0.704 -12.087 1.00 93.06 100 TYR A CA 1
ATOM 765 C C . TYR A 1 100 ? 3.919 0.312 -11.400 1.00 93.06 100 TYR A C 1
ATOM 767 O O . TYR A 1 100 ? 3.530 1.469 -11.240 1.00 93.06 100 TYR A O 1
ATOM 775 N N . LEU A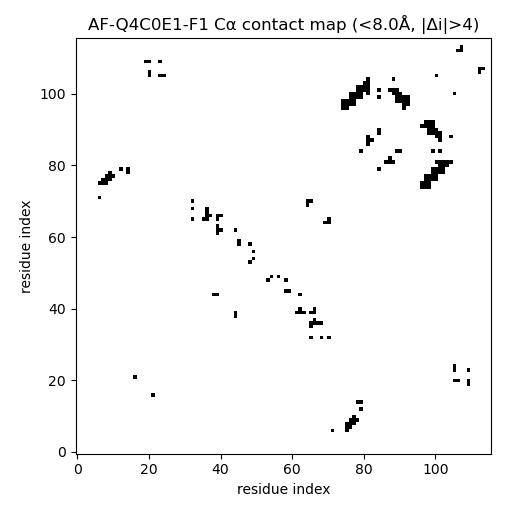 1 101 ? 5.134 -0.094 -11.041 1.00 93.81 101 LEU A N 1
ATOM 776 C CA . LEU A 1 101 ? 6.186 0.791 -10.538 1.00 93.81 101 LEU A CA 1
ATOM 777 C C . LEU A 1 101 ? 7.420 0.700 -11.438 1.00 93.81 101 LEU A C 1
ATOM 779 O O . LEU A 1 101 ? 7.799 -0.384 -11.881 1.00 93.81 101 LEU A O 1
ATOM 783 N N . SER A 1 102 ? 8.058 1.839 -11.697 1.00 93.38 102 SER A N 1
ATOM 784 C CA . SER A 1 102 ? 9.307 1.889 -12.457 1.00 93.38 102 SER A CA 1
ATOM 785 C C . SER A 1 102 ? 10.464 1.340 -11.628 1.00 93.38 102 SER A C 1
ATOM 787 O O . SER A 1 102 ? 10.700 1.762 -10.494 1.00 93.38 102 SER A O 1
ATOM 789 N N . TYR A 1 103 ? 11.232 0.441 -12.234 1.00 91.25 103 TYR A N 1
ATOM 790 C CA . TYR A 1 103 ? 12.470 -0.083 -11.676 1.00 91.25 103 TYR A CA 1
ATOM 791 C C . TYR A 1 103 ? 13.491 1.030 -11.389 1.00 91.25 103 TYR A C 1
ATOM 793 O O . TYR A 1 103 ? 14.019 1.124 -10.284 1.00 91.25 103 TYR A O 1
ATOM 801 N N . GLU A 1 104 ? 13.716 1.917 -12.354 1.00 91.62 104 GLU A N 1
ATOM 802 C CA . GLU A 1 104 ? 14.653 3.039 -12.285 1.00 91.62 104 GLU A CA 1
ATOM 803 C C . GLU A 1 104 ? 14.267 4.026 -11.177 1.00 91.62 104 GLU A C 1
ATOM 805 O O . GLU A 1 104 ? 15.133 4.546 -10.472 1.00 91.62 104 GLU A O 1
ATOM 810 N N . TYR A 1 105 ? 12.968 4.245 -10.962 1.00 91.94 105 TYR A N 1
ATOM 811 C CA . TYR A 1 105 ? 12.485 5.029 -9.827 1.00 91.94 105 TYR A CA 1
ATOM 812 C C . TYR A 1 105 ? 12.820 4.360 -8.485 1.00 91.94 105 TYR A C 1
ATOM 814 O O . TYR A 1 105 ? 13.350 5.013 -7.585 1.00 91.94 105 TYR A O 1
ATOM 822 N N . LEU A 1 106 ? 12.586 3.050 -8.347 1.00 89.50 106 LEU A N 1
ATOM 823 C CA . LEU A 1 106 ? 12.950 2.314 -7.130 1.00 89.50 106 LEU A CA 1
ATOM 824 C C . LEU A 1 106 ? 14.464 2.345 -6.878 1.00 89.50 106 LEU A C 1
ATOM 826 O O . LEU A 1 106 ? 14.897 2.504 -5.735 1.00 89.50 106 LEU A O 1
ATOM 830 N N . GLN A 1 107 ? 15.274 2.270 -7.936 1.00 89.31 107 GLN A N 1
ATOM 831 C CA . GLN A 1 107 ? 16.724 2.421 -7.834 1.00 89.31 107 GLN A CA 1
ATOM 832 C C . GLN A 1 107 ? 17.127 3.795 -7.294 1.00 89.31 107 GLN A C 1
ATOM 834 O O . GLN A 1 107 ? 17.974 3.874 -6.405 1.00 89.31 107 GLN A O 1
ATOM 839 N N . GLN A 1 108 ? 16.479 4.870 -7.749 1.00 88.75 108 GLN A N 1
ATOM 840 C CA . GLN A 1 108 ? 16.707 6.219 -7.220 1.00 88.75 108 GLN A CA 1
ATOM 841 C C . GLN A 1 108 ? 16.289 6.368 -5.758 1.00 88.75 108 GLN A C 1
ATOM 843 O O . GLN A 1 108 ? 16.780 7.262 -5.077 1.00 88.75 108 GLN A O 1
ATOM 848 N N . LEU A 1 109 ? 15.366 5.555 -5.254 1.00 84.19 109 LEU A N 1
ATOM 849 C CA . LEU A 1 109 ? 14.965 5.602 -3.850 1.00 84.19 109 LEU A CA 1
ATOM 850 C C . LEU A 1 109 ? 15.896 4.790 -2.946 1.00 84.19 109 LEU A C 1
ATOM 852 O O . LEU A 1 109 ? 15.967 5.074 -1.751 1.00 84.19 109 LEU A O 1
ATOM 856 N N . SER A 1 110 ? 16.635 3.828 -3.503 1.00 74.69 110 SER A N 1
ATOM 857 C CA . SER A 1 110 ? 17.609 3.037 -2.756 1.00 74.69 110 SER A CA 1
ATOM 858 C C . SER A 1 110 ? 18.811 3.906 -2.357 1.00 74.69 110 SER A C 1
ATOM 860 O O . SER A 1 110 ? 19.572 4.343 -3.227 1.00 74.69 110 SER A O 1
ATOM 862 N N . PRO A 1 111 ? 19.049 4.150 -1.052 1.00 63.59 111 PRO A N 1
ATOM 863 C CA . PRO A 1 111 ? 20.175 4.968 -0.594 1.00 63.59 111 PRO A CA 1
ATOM 864 C C . PRO A 1 111 ? 21.538 4.420 -1.040 1.00 63.59 111 PRO A C 1
ATOM 866 O O . PRO A 1 111 ? 22.501 5.171 -1.146 1.00 63.59 111 PRO A O 1
ATOM 869 N N . LEU A 1 112 ? 21.605 3.117 -1.330 1.00 56.44 112 LEU A N 1
ATOM 870 C CA . LEU A 1 112 ? 22.817 2.400 -1.722 1.00 56.44 112 LEU A CA 1
ATOM 871 C C . LEU A 1 112 ? 23.181 2.553 -3.209 1.00 56.44 112 LEU A C 1
ATOM 873 O O . LEU A 1 112 ? 24.277 2.164 -3.591 1.00 56.44 112 LEU A O 1
ATOM 877 N N . LEU A 1 113 ? 22.300 3.124 -4.040 1.00 52.72 113 LEU A N 1
ATOM 878 C CA . LEU A 1 113 ? 22.558 3.371 -5.469 1.00 52.72 113 LEU A CA 1
ATOM 879 C C . LEU A 1 113 ? 22.831 4.851 -5.786 1.00 52.72 113 LEU A C 1
ATOM 881 O O . LEU A 1 113 ? 23.153 5.185 -6.921 1.00 52.72 113 LEU A O 1
ATOM 885 N N . LYS A 1 114 ? 22.744 5.746 -4.790 1.00 51.75 114 LYS A N 1
ATOM 886 C CA . LYS A 1 114 ? 23.047 7.184 -4.943 1.00 51.75 114 LYS A CA 1
ATOM 887 C C . LYS A 1 114 ? 24.532 7.543 -4.797 1.00 51.75 114 LYS A C 1
ATOM 889 O O . LYS A 1 114 ? 24.865 8.724 -4.836 1.00 51.75 114 LYS A O 1
ATOM 894 N N . GLY A 1 115 ? 25.408 6.560 -4.593 1.00 51.16 115 GLY A N 1
ATOM 895 C CA . GLY A 1 115 ? 26.851 6.759 -4.457 1.00 51.16 115 GLY A CA 1
ATOM 896 C C . GLY A 1 115 ? 27.619 5.956 -5.500 1.00 51.16 115 GLY A C 1
ATOM 897 O O . GLY A 1 115 ? 27.944 4.799 -5.251 1.00 51.16 115 GLY A O 1
ATOM 898 N N . GLY A 1 116 ? 27.899 6.579 -6.644 1.00 39.38 116 GLY A N 1
ATOM 899 C CA . GLY A 1 116 ? 28.747 6.074 -7.723 1.00 39.38 116 GLY A CA 1
ATOM 900 C C . GLY A 1 116 ? 29.252 7.232 -8.563 1.00 39.38 116 GLY A C 1
ATOM 901 O O . GLY A 1 116 ? 28.405 8.080 -8.920 1.00 39.38 116 GLY A O 1
#

pLDDT: mean 83.45, std 18.32, range [28.17, 97.94]

Secondary structure (DSSP, 8-state):
--S-SS-------S----HHHHHHHHHHHHHHHHHHHHHHTSTTHHHHHHHHH-TTS--HHHHHHHHTT--TTSPPEEEE-GGGGTT-SEEEETTTTEEEEEHHHHHHH-GGGS--

Mean predicted aligned error: 7.29 Å

Organism: NCBI:txid165597

Radius of gyration: 16.33 Å; Cα contacts (8 Å, |Δi|>4): 111; chains: 1; bounding box: 50×30×35 Å

Solvent-accessible surface area (backbone atoms only — not comparable to full-atom values): 7040 Å² total; per-residue (Å²): 136,77,91,77,85,64,78,74,57,73,66,94,58,100,69,82,75,50,72,65,56,48,51,52,51,52,49,51,51,51,5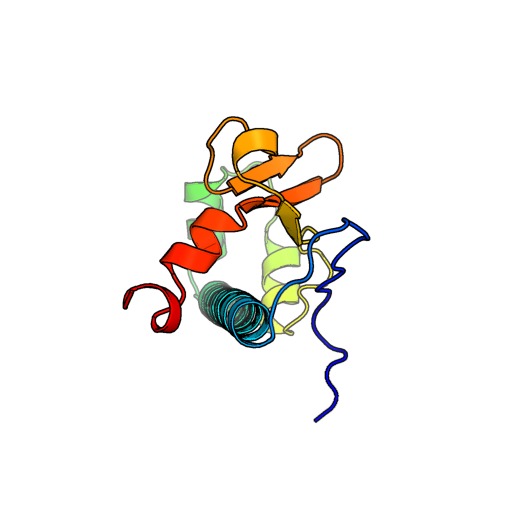2,50,51,54,50,46,25,53,47,38,70,38,94,56,34,69,61,53,46,32,72,76,71,40,82,88,65,80,62,65,66,58,32,56,29,29,63,71,71,49,62,83,86,55,60,46,48,38,79,41,57,28,72,83,50,78,69,34,62,54,50,71,40,84,91,78,52,35,35,38,35,15,46,64,51,52,46,73,67,36,79,82,66,75,71,127

Foldseek 3Di:
DDPPLDPQPQDDDPDDDDPLLVVLVVVVVVVVLVVQLVLLPDPCNQVVCCVVPNDPDDCVVVSVCSVVSNPVVQAHEYEDACVVVVNDQWDADPPRRHIYGHPVNSLVVRPVNVPD

Sequence (116 aa):
MTLSQYPLSLTNNSLSLDLNLFNLLQSGITASYNYLTSFANDTEFTQKMAIAFGNSGDPSGLQTAWLNGDFSSFPPIEVRYQHELNGAFGAYGSFNGVIYLSYEYLQQLSPLLKGG

Nearest PDB structures (foldseek):
  8t0p-assembly1_A  TM=4.747E-01  e=9.309E+00  Saccharomyces cerevisiae S288C
  2gja-assembly1_A  TM=2.794E-01  e=2.398E+00  Escherichia coli BL21(DE3)